Protein AF-A0A661R403-F1 (afdb_monomer_lite)

Radius of gyration: 16.71 Å; chains: 1; bounding box: 30×34×48 Å

Sequence (79 aa):
LLNLVYKKKFKPGAFAIMPWEYHAGHLFKTVGEVIKHELGAAADEIMETALTDFVKFSSKGHIEIIKKYLNMDFDKLPQ

pLDDT: mean 80.24, std 14.72, range [40.97, 97.12]

Structure (mmCIF, N/CA/C/O backbone):
data_AF-A0A661R403-F1
#
_entry.id   AF-A0A661R403-F1
#
loop_
_atom_site.group_PDB
_atom_site.id
_atom_site.type_symbol
_atom_site.label_atom_id
_atom_site.label_alt_id
_atom_site.label_comp_id
_atom_site.label_asym_id
_atom_site.label_entity_id
_atom_site.label_seq_id
_atom_site.pdbx_PDB_ins_code
_atom_site.Cartn_x
_atom_site.Cartn_y
_atom_site.Cartn_z
_atom_site.occupancy
_atom_site.B_iso_or_equiv
_atom_site.auth_seq_id
_atom_site.auth_comp_id
_atom_site.auth_asym_id
_atom_site.auth_atom_id
_atom_site.pdbx_PDB_model_num
ATOM 1 N N . LEU A 1 1 ? -17.014 -24.550 -36.674 1.00 40.97 1 LEU A N 1
ATOM 2 C CA . LEU A 1 1 ? -15.570 -24.307 -36.450 1.00 40.97 1 LEU A CA 1
ATOM 3 C C . LEU A 1 1 ? -15.430 -22.974 -35.724 1.00 40.97 1 LEU A C 1
ATOM 5 O O . LEU A 1 1 ? -15.594 -21.928 -36.337 1.00 40.97 1 LEU A O 1
ATOM 9 N N . LEU A 1 2 ? -15.294 -23.028 -34.396 1.00 42.66 2 LEU A N 1
ATOM 10 C CA . LEU A 1 2 ? -15.218 -21.860 -33.515 1.00 42.66 2 LEU A CA 1
ATOM 11 C C . LEU A 1 2 ? -13.879 -21.138 -33.713 1.00 42.66 2 LEU A C 1
ATOM 13 O O . LEU A 1 2 ? -12.846 -21.609 -33.245 1.00 42.66 2 LEU A O 1
ATOM 17 N N . ASN A 1 3 ? -13.905 -19.976 -34.363 1.00 50.28 3 ASN A N 1
ATOM 18 C CA . ASN A 1 3 ? -12.777 -19.046 -34.387 1.00 50.28 3 ASN A CA 1
ATOM 19 C C . ASN A 1 3 ? -12.700 -18.290 -33.051 1.00 50.28 3 ASN A C 1
ATOM 21 O O . ASN A 1 3 ? -13.050 -17.115 -32.955 1.00 50.28 3 ASN A O 1
ATOM 25 N N . LEU A 1 4 ? -12.235 -18.972 -32.004 1.00 52.66 4 LEU A N 1
ATOM 26 C CA . LEU A 1 4 ? -11.765 -18.333 -30.775 1.00 52.66 4 LEU A CA 1
ATOM 27 C C . LEU A 1 4 ? -10.370 -17.760 -31.041 1.00 52.66 4 LEU A C 1
ATOM 29 O O . LEU A 1 4 ? -9.349 -18.363 -30.719 1.00 52.66 4 LEU A O 1
ATOM 33 N N . VAL A 1 5 ? -10.324 -16.579 -31.659 1.00 57.00 5 VAL A N 1
ATOM 34 C CA . VAL A 1 5 ? -9.101 -15.775 -31.711 1.00 57.00 5 VAL A CA 1
ATOM 35 C C . VAL A 1 5 ? -8.825 -15.301 -30.287 1.00 57.00 5 VAL A C 1
ATOM 37 O O . VAL A 1 5 ? -9.335 -14.273 -29.840 1.00 57.00 5 VAL A O 1
ATOM 40 N N . TYR A 1 6 ? -8.040 -16.083 -29.547 1.00 55.44 6 TYR A N 1
ATOM 41 C CA . TYR A 1 6 ? -7.471 -15.675 -28.272 1.00 55.44 6 TYR A CA 1
ATOM 42 C C . TYR A 1 6 ? -6.547 -14.484 -28.544 1.00 55.44 6 TYR A C 1
ATOM 44 O O . TYR A 1 6 ? -5.370 -14.646 -28.867 1.00 55.44 6 TYR A O 1
ATOM 52 N N . LYS A 1 7 ? -7.083 -13.258 -28.472 1.00 55.41 7 LYS A N 1
ATOM 53 C CA . LYS A 1 7 ? -6.263 -12.045 -28.435 1.00 55.41 7 LYS A CA 1
ATOM 54 C C . LYS A 1 7 ? -5.419 -12.138 -27.171 1.00 55.41 7 LYS A C 1
ATOM 56 O O . LYS A 1 7 ? -5.892 -11.826 -26.079 1.00 55.41 7 LYS A O 1
ATOM 61 N N . LYS A 1 8 ? -4.174 -12.599 -27.314 1.00 53.72 8 LYS A N 1
ATOM 62 C CA . LYS A 1 8 ? -3.164 -12.558 -26.258 1.00 53.72 8 LYS A CA 1
ATOM 63 C C . LYS A 1 8 ? -3.075 -11.098 -25.823 1.00 53.72 8 LYS A C 1
ATOM 65 O O . LYS A 1 8 ? -2.573 -10.270 -26.578 1.00 53.72 8 LYS A O 1
ATOM 70 N N . LYS A 1 9 ? -3.649 -10.767 -24.660 1.00 61.00 9 LYS A N 1
ATOM 71 C CA . LYS A 1 9 ? -3.570 -9.418 -24.092 1.00 61.00 9 LYS A CA 1
ATOM 72 C C . LYS A 1 9 ? -2.084 -9.102 -23.956 1.00 61.00 9 LYS A C 1
ATOM 74 O O . LYS A 1 9 ? -1.404 -9.704 -23.128 1.00 61.00 9 LYS A O 1
ATOM 79 N N . PHE A 1 10 ? -1.565 -8.247 -24.832 1.00 57.56 10 PHE A N 1
ATOM 80 C CA . PHE A 1 10 ? -0.195 -7.775 -24.745 1.00 57.56 10 PHE A CA 1
ATOM 81 C C . PHE A 1 10 ? -0.100 -6.981 -23.442 1.00 57.56 10 PHE A C 1
ATOM 83 O O . PHE A 1 10 ? -0.781 -5.971 -23.285 1.00 57.56 10 PHE A O 1
ATOM 90 N N . LYS A 1 11 ? 0.654 -7.514 -22.477 1.00 62.22 11 LYS A N 1
ATOM 91 C CA . LYS A 1 11 ? 0.905 -6.897 -21.173 1.00 62.22 11 LYS A CA 1
ATOM 92 C C . LYS A 1 11 ? 2.314 -6.307 -21.210 1.00 62.22 11 LYS A C 1
ATOM 94 O O . LYS A 1 11 ? 3.248 -6.994 -20.808 1.00 62.22 11 LYS A O 1
ATOM 99 N N . PRO A 1 12 ? 2.507 -5.090 -21.732 1.00 55.12 12 PRO A N 1
ATOM 100 C CA . PRO A 1 12 ? 3.837 -4.491 -21.849 1.00 55.12 12 PRO A CA 1
ATOM 101 C C . PRO A 1 12 ? 4.563 -4.380 -20.499 1.00 55.12 12 PRO A C 1
ATOM 103 O O . PRO A 1 12 ? 5.772 -4.578 -20.443 1.00 55.12 12 PRO A O 1
ATOM 106 N N . GLY A 1 13 ? 3.825 -4.206 -19.396 1.00 59.81 13 GLY A N 1
ATOM 107 C CA . GLY A 1 13 ? 4.383 -4.248 -18.039 1.00 59.81 13 GLY A CA 1
ATOM 108 C C . GLY A 1 13 ? 4.995 -5.596 -17.630 1.00 59.81 13 GLY A C 1
ATOM 109 O O . GLY A 1 13 ? 5.756 -5.639 -16.675 1.00 59.81 13 GLY A O 1
ATOM 110 N N . ALA A 1 14 ? 4.726 -6.693 -18.351 1.00 63.66 14 ALA A N 1
ATOM 111 C CA . ALA A 1 14 ? 5.343 -7.996 -18.080 1.00 63.66 14 ALA A CA 1
ATOM 112 C C . ALA A 1 14 ? 6.816 -8.078 -18.521 1.00 63.66 14 ALA A C 1
ATOM 114 O O . ALA A 1 14 ? 7.512 -9.006 -18.120 1.00 63.66 14 ALA A O 1
ATOM 115 N N . PHE A 1 15 ? 7.277 -7.139 -19.355 1.00 63.62 15 PHE A N 1
ATOM 116 C CA . PHE A 1 15 ? 8.643 -7.114 -19.892 1.00 63.62 15 PHE A CA 1
ATOM 117 C C . PHE A 1 15 ? 9.439 -5.873 -19.466 1.00 63.62 15 PHE A C 1
ATOM 119 O O . PHE A 1 15 ? 10.636 -5.799 -19.730 1.00 63.62 15 PHE A O 1
ATOM 126 N N . ALA A 1 16 ? 8.794 -4.899 -18.819 1.00 71.56 16 ALA A N 1
ATOM 127 C CA . ALA A 1 16 ? 9.462 -3.717 -18.294 1.00 71.56 16 ALA A CA 1
ATOM 128 C C . ALA A 1 16 ? 10.180 -4.056 -16.978 1.00 71.56 16 ALA A C 1
ATOM 130 O O . ALA A 1 16 ? 9.560 -4.561 -16.042 1.00 71.56 16 ALA A O 1
ATOM 131 N N . ILE A 1 17 ? 11.479 -3.758 -16.895 1.00 78.75 17 ILE A N 1
ATOM 132 C CA . ILE A 1 17 ? 12.211 -3.778 -15.624 1.00 78.75 17 ILE A CA 1
ATOM 133 C C . ILE A 1 17 ? 11.910 -2.454 -14.926 1.00 78.75 17 ILE A C 1
ATOM 135 O O . ILE A 1 17 ? 12.364 -1.400 -15.369 1.00 78.75 17 ILE A O 1
ATOM 139 N N . MET A 1 18 ? 11.113 -2.514 -13.864 1.00 83.75 18 MET A N 1
ATOM 140 C CA . MET A 1 18 ? 10.732 -1.344 -13.078 1.00 83.75 18 MET A CA 1
ATOM 141 C C . MET A 1 18 ? 11.656 -1.194 -11.860 1.00 83.75 18 MET A C 1
ATOM 143 O O . MET A 1 18 ? 12.203 -2.188 -11.378 1.00 83.75 18 MET A O 1
ATOM 147 N N . PRO A 1 19 ? 11.858 0.034 -11.352 1.00 86.44 19 PRO A N 1
ATOM 148 C CA . PRO A 1 19 ? 12.649 0.249 -10.145 1.00 86.44 19 PRO A CA 1
ATOM 149 C C . PRO A 1 19 ? 12.007 -0.442 -8.930 1.00 86.44 19 PRO A C 1
ATOM 151 O O . PRO A 1 19 ? 10.796 -0.668 -8.892 1.00 86.44 19 PRO A O 1
ATOM 154 N N . TRP A 1 20 ? 12.806 -0.766 -7.913 1.00 86.38 20 TRP A N 1
ATOM 155 C CA . TRP A 1 20 ? 12.329 -1.464 -6.711 1.00 86.38 20 TRP A CA 1
ATOM 156 C C . TRP A 1 20 ? 11.195 -0.704 -6.005 1.00 86.38 20 TRP A C 1
ATOM 158 O O . TRP A 1 20 ? 10.211 -1.284 -5.545 1.00 86.38 20 TRP A O 1
ATOM 168 N N . GLU A 1 21 ? 11.299 0.617 -6.010 1.00 85.81 21 GLU A N 1
ATOM 169 C CA . GLU A 1 21 ? 10.335 1.574 -5.490 1.00 85.81 21 GLU A CA 1
ATOM 170 C C . GLU A 1 21 ? 8.939 1.408 -6.104 1.00 85.81 21 GLU A C 1
ATOM 172 O O . GLU A 1 21 ? 7.934 1.465 -5.392 1.00 85.81 21 GLU A O 1
ATOM 177 N N . TYR A 1 22 ? 8.878 1.145 -7.413 1.00 86.50 22 TYR A N 1
ATOM 178 C CA . TYR A 1 22 ? 7.627 0.883 -8.120 1.00 86.50 22 TYR A CA 1
ATOM 179 C C . TYR A 1 22 ? 6.972 -0.405 -7.614 1.00 86.50 22 TYR A C 1
ATOM 181 O O . TYR A 1 22 ? 5.764 -0.435 -7.384 1.00 86.50 22 TYR A O 1
ATOM 189 N N . HIS A 1 23 ? 7.758 -1.462 -7.392 1.00 86.62 23 HIS A N 1
ATOM 190 C CA . HIS A 1 23 ? 7.244 -2.736 -6.888 1.00 86.62 23 HIS A CA 1
ATOM 191 C C . HIS A 1 23 ? 6.721 -2.622 -5.456 1.00 86.62 23 HIS A C 1
ATOM 193 O O . HIS A 1 23 ? 5.643 -3.141 -5.162 1.00 86.62 23 HIS A O 1
ATOM 199 N N . ALA A 1 24 ? 7.440 -1.909 -4.586 1.00 88.31 24 ALA A N 1
ATOM 200 C CA . ALA A 1 24 ? 6.993 -1.648 -3.221 1.00 88.31 24 ALA A CA 1
ATOM 201 C C . ALA A 1 24 ? 5.681 -0.846 -3.203 1.00 88.31 24 ALA A C 1
ATOM 203 O O . ALA A 1 24 ? 4.739 -1.218 -2.503 1.00 88.31 24 ALA A O 1
ATOM 204 N N . GLY A 1 25 ? 5.594 0.208 -4.021 1.00 89.31 25 GLY A N 1
ATOM 205 C CA . GLY A 1 25 ? 4.379 1.004 -4.181 1.00 89.31 25 GLY A CA 1
ATOM 206 C C . GLY A 1 25 ? 3.188 0.190 -4.690 1.00 89.31 25 GLY A C 1
ATOM 207 O O . GLY A 1 25 ? 2.102 0.267 -4.118 1.00 89.31 25 GLY A O 1
ATOM 208 N N . HIS A 1 26 ? 3.403 -0.634 -5.720 1.00 89.00 26 HIS A N 1
ATOM 209 C CA . HIS A 1 26 ? 2.370 -1.509 -6.275 1.00 89.00 26 HIS A CA 1
ATOM 210 C C . HIS A 1 26 ? 1.867 -2.508 -5.232 1.00 89.00 26 HIS A C 1
ATOM 212 O O . HIS A 1 26 ? 0.664 -2.603 -5.009 1.00 89.00 26 HIS A O 1
ATOM 218 N N . LEU A 1 27 ? 2.777 -3.210 -4.549 1.00 90.25 27 LEU A N 1
ATOM 219 C CA . LEU A 1 27 ? 2.410 -4.182 -3.523 1.00 90.25 27 LEU A CA 1
ATOM 220 C C . LEU A 1 27 ? 1.581 -3.528 -2.413 1.00 90.25 27 LEU A C 1
ATOM 222 O O . LEU A 1 27 ? 0.536 -4.056 -2.038 1.00 90.25 27 LEU A O 1
ATOM 226 N N . PHE A 1 28 ? 2.024 -2.369 -1.920 1.00 91.44 28 PHE A N 1
ATOM 227 C CA . PHE A 1 28 ? 1.336 -1.660 -0.845 1.00 91.44 28 PHE A CA 1
ATOM 228 C C . PHE A 1 28 ? -0.069 -1.216 -1.263 1.00 91.44 28 PHE A C 1
ATOM 230 O O . PHE A 1 28 ? -1.024 -1.400 -0.507 1.00 91.44 28 PHE A O 1
ATOM 237 N N . LYS A 1 29 ? -0.212 -0.685 -2.483 1.00 90.69 29 LYS A N 1
ATOM 238 C CA . LYS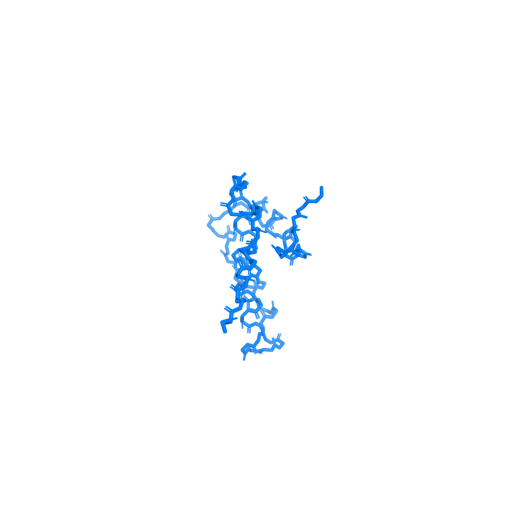 A 1 29 ? -1.511 -0.290 -3.032 1.00 90.69 29 LYS A CA 1
ATOM 239 C C . LYS A 1 29 ? -2.448 -1.490 -3.171 1.00 90.69 29 LYS A C 1
ATOM 241 O O . LYS A 1 29 ? -3.560 -1.439 -2.658 1.00 90.69 29 LYS A O 1
ATOM 246 N N . THR A 1 30 ? -1.995 -2.575 -3.800 1.00 92.06 30 THR A N 1
ATOM 247 C CA . THR A 1 30 ? -2.818 -3.772 -4.038 1.00 92.06 30 THR A CA 1
ATOM 248 C C . THR A 1 30 ? -3.277 -4.410 -2.730 1.00 92.06 30 THR A C 1
ATOM 250 O O . THR A 1 30 ? -4.440 -4.782 -2.595 1.00 92.06 30 THR A O 1
ATOM 253 N N . VAL A 1 31 ? -2.392 -4.502 -1.732 1.00 92.69 31 VAL A N 1
ATOM 254 C CA . VAL A 1 31 ? -2.769 -4.983 -0.395 1.00 92.69 31 VAL A CA 1
ATOM 255 C C . VAL A 1 31 ? -3.785 -4.040 0.253 1.00 92.69 31 VAL A C 1
ATOM 257 O O . VAL A 1 31 ? -4.782 -4.511 0.794 1.00 92.69 31 VAL A O 1
ATOM 260 N N . GLY A 1 32 ? -3.585 -2.723 0.149 1.00 93.31 32 GLY A N 1
ATOM 261 C CA . GLY A 1 32 ? -4.533 -1.730 0.654 1.00 93.31 32 GLY A CA 1
ATOM 262 C C . GLY A 1 32 ? -5.916 -1.823 0.009 1.00 93.31 32 GLY A C 1
ATOM 263 O O . GLY A 1 32 ? -6.918 -1.742 0.713 1.00 93.31 32 GLY A O 1
ATOM 264 N N . GLU A 1 33 ? -5.990 -2.055 -1.302 1.00 93.25 33 GLU A N 1
ATOM 265 C CA . GLU A 1 33 ? -7.251 -2.262 -2.028 1.00 93.25 33 GLU A CA 1
ATOM 266 C C . GLU A 1 33 ? -7.983 -3.524 -1.545 1.00 93.25 33 GLU A C 1
ATOM 268 O O . GLU A 1 33 ? -9.189 -3.470 -1.302 1.00 93.25 33 GLU A O 1
ATOM 273 N N . VAL A 1 34 ? -7.261 -4.631 -1.329 1.00 95.38 34 VAL A N 1
ATOM 274 C CA . VAL A 1 34 ? -7.836 -5.865 -0.762 1.00 95.38 34 VAL A CA 1
ATOM 275 C C . VAL A 1 34 ? -8.332 -5.632 0.665 1.00 95.38 34 VAL A C 1
ATOM 277 O O . VAL A 1 34 ? -9.467 -5.968 0.985 1.00 95.38 34 VAL A O 1
ATOM 280 N N . ILE A 1 35 ? -7.528 -5.007 1.526 1.00 95.25 35 ILE A N 1
ATOM 281 C CA . ILE A 1 35 ? -7.924 -4.732 2.914 1.00 95.25 35 ILE A CA 1
ATOM 282 C C . ILE A 1 35 ? -9.134 -3.792 2.955 1.00 95.25 35 ILE A C 1
ATOM 284 O O . ILE A 1 35 ? -10.046 -4.007 3.749 1.00 95.25 35 ILE A O 1
ATOM 288 N N . LYS A 1 36 ? -9.191 -2.788 2.075 1.00 95.56 36 LYS A N 1
ATOM 289 C CA . LYS A 1 36 ? -10.340 -1.883 1.944 1.00 95.56 36 LYS A CA 1
ATOM 290 C C . LYS A 1 36 ? -11.598 -2.590 1.465 1.00 95.56 36 LYS A C 1
ATOM 292 O O . LYS A 1 36 ? -12.679 -2.277 1.958 1.00 95.56 36 LYS A O 1
ATOM 297 N N . HIS A 1 37 ? -11.464 -3.542 0.546 1.00 96.25 37 HIS A N 1
ATOM 298 C CA . HIS A 1 37 ? -12.574 -4.384 0.115 1.00 96.25 37 HIS A CA 1
ATOM 299 C C . HIS A 1 37 ? -13.153 -5.198 1.283 1.00 96.25 37 HIS A C 1
ATOM 301 O O . HIS A 1 37 ? -14.369 -5.234 1.450 1.00 96.25 37 HIS A O 1
ATOM 307 N N . GLU A 1 38 ? -12.297 -5.786 2.123 1.00 97.12 38 GLU A N 1
ATOM 308 C CA . GLU A 1 38 ? -12.732 -6.644 3.234 1.00 97.12 38 GLU A CA 1
ATOM 309 C C . GLU A 1 38 ? -13.203 -5.865 4.476 1.00 97.12 38 GLU A C 1
ATOM 311 O O . GLU A 1 38 ? -14.146 -6.277 5.149 1.00 97.12 38 GLU A O 1
ATOM 316 N N . LEU A 1 39 ? -12.546 -4.748 4.808 1.00 96.44 39 LEU A N 1
ATOM 317 C CA . LEU A 1 39 ? -12.717 -4.046 6.092 1.00 96.44 39 LEU A CA 1
ATOM 318 C C . LEU A 1 39 ? -13.356 -2.654 5.967 1.00 96.44 39 LEU A C 1
ATOM 320 O O . LEU A 1 39 ? -13.624 -1.999 6.978 1.00 96.44 39 LEU A O 1
ATOM 324 N N . GLY A 1 40 ? -13.597 -2.170 4.747 1.00 95.25 40 GLY A N 1
ATOM 325 C CA . GLY A 1 40 ? -14.195 -0.859 4.505 1.00 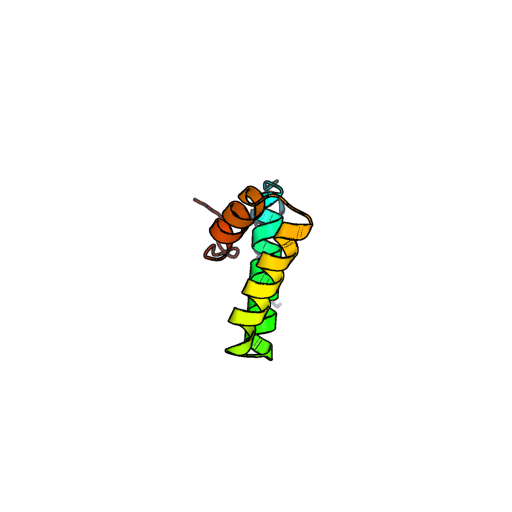95.25 40 GLY A CA 1
ATOM 326 C C . GLY A 1 40 ? -13.351 0.291 5.065 1.00 95.25 40 GLY A C 1
ATOM 327 O O . GLY A 1 40 ? -12.146 0.364 4.841 1.00 95.25 40 GLY A O 1
ATOM 328 N N . ALA A 1 41 ? -13.987 1.214 5.793 1.00 91.88 41 ALA A N 1
ATOM 329 C CA . ALA A 1 41 ? -13.346 2.438 6.286 1.00 91.88 41 ALA A CA 1
ATOM 330 C C . ALA A 1 41 ? -12.203 2.192 7.292 1.00 91.88 41 ALA A C 1
ATOM 332 O O . ALA A 1 41 ? -11.297 3.016 7.386 1.00 91.88 41 ALA A O 1
ATOM 333 N N . ALA A 1 42 ? -12.203 1.057 8.003 1.00 93.75 42 ALA A N 1
ATOM 334 C CA . ALA A 1 42 ? -11.124 0.710 8.933 1.00 93.75 42 ALA A CA 1
ATOM 335 C C . ALA A 1 42 ? -9.779 0.470 8.219 1.00 93.75 42 ALA A C 1
ATOM 337 O O . ALA A 1 42 ? -8.717 0.578 8.830 1.00 93.75 42 ALA A O 1
ATOM 338 N N . ALA A 1 43 ? -9.810 0.168 6.918 1.00 94.06 43 ALA A N 1
ATOM 339 C CA . ALA A 1 43 ? -8.610 -0.087 6.135 1.00 94.06 43 ALA A CA 1
ATOM 340 C C . ALA A 1 43 ? -7.679 1.125 6.059 1.00 94.06 43 ALA A C 1
ATOM 342 O O . ALA A 1 43 ? -6.466 0.948 6.097 1.00 94.06 43 ALA A O 1
ATOM 343 N N . ASP A 1 44 ? -8.220 2.343 5.985 1.00 90.69 44 ASP A N 1
ATOM 344 C CA . ASP A 1 44 ? -7.398 3.542 5.813 1.00 90.69 44 ASP A CA 1
ATOM 345 C C . ASP A 1 44 ? -6.470 3.749 7.039 1.00 90.69 44 ASP A C 1
ATOM 347 O O . ASP A 1 44 ? -5.278 4.016 6.878 1.00 90.69 44 ASP A O 1
ATOM 351 N N . GLU A 1 45 ? -6.969 3.515 8.261 1.00 94.25 45 GLU A N 1
ATOM 352 C CA . GLU A 1 45 ? -6.174 3.581 9.501 1.00 94.25 45 GLU A CA 1
ATOM 353 C C . GLU A 1 45 ? -5.161 2.430 9.612 1.00 94.25 45 GLU A C 1
ATOM 355 O O . GLU A 1 45 ? -4.007 2.645 9.997 1.00 94.25 45 GLU A O 1
ATOM 360 N N . ILE A 1 46 ? -5.563 1.210 9.238 1.00 94.50 46 ILE A N 1
ATOM 361 C CA . ILE A 1 46 ? -4.682 0.032 9.241 1.00 94.50 46 ILE A CA 1
ATOM 362 C C . ILE A 1 46 ? -3.503 0.251 8.291 1.00 94.50 46 ILE A C 1
ATOM 364 O O . ILE A 1 46 ? -2.354 -0.003 8.657 1.00 94.50 46 ILE A O 1
ATOM 368 N N . MET A 1 47 ? -3.776 0.748 7.084 1.00 92.69 47 MET A N 1
ATOM 369 C CA . MET A 1 47 ? -2.743 0.989 6.083 1.00 92.69 47 MET A CA 1
ATOM 370 C C . MET A 1 47 ? -1.809 2.132 6.494 1.00 92.69 47 MET A C 1
ATOM 372 O O . MET A 1 47 ? -0.595 1.984 6.352 1.00 92.69 47 MET A O 1
ATOM 376 N N . GLU A 1 48 ? -2.313 3.237 7.057 1.00 90.62 48 GLU A N 1
ATOM 377 C CA . GLU A 1 48 ? -1.434 4.313 7.551 1.00 90.62 48 GLU A CA 1
ATOM 378 C C . GLU A 1 48 ? -0.571 3.841 8.734 1.00 90.62 48 GLU A C 1
ATOM 380 O O . GLU A 1 48 ? 0.620 4.165 8.809 1.00 90.62 48 GLU A O 1
ATOM 385 N N . THR A 1 49 ? -1.132 3.012 9.622 1.00 92.88 49 THR A N 1
ATOM 386 C CA . THR A 1 49 ? -0.383 2.391 10.725 1.00 92.88 49 THR A CA 1
ATOM 387 C C . THR A 1 49 ? 0.720 1.479 10.195 1.00 92.88 49 THR A C 1
ATOM 389 O O . THR A 1 49 ? 1.874 1.615 10.599 1.00 92.88 49 THR A O 1
ATOM 392 N N . ALA A 1 50 ? 0.407 0.610 9.230 1.00 91.56 50 ALA A N 1
ATOM 393 C CA . ALA A 1 50 ? 1.384 -0.281 8.607 1.00 91.56 50 ALA A CA 1
ATOM 394 C C . ALA A 1 50 ? 2.525 0.495 7.928 1.00 91.56 50 ALA A C 1
ATOM 396 O O . ALA A 1 50 ? 3.695 0.125 8.054 1.00 91.56 50 ALA A O 1
ATOM 397 N N . LEU A 1 51 ? 2.207 1.600 7.246 1.00 88.12 51 LEU A N 1
ATOM 398 C CA . LEU A 1 51 ? 3.208 2.462 6.620 1.00 88.12 51 LEU A CA 1
ATOM 399 C C . LEU A 1 51 ? 4.093 3.156 7.665 1.00 88.12 51 LEU A C 1
ATOM 401 O O . LEU A 1 51 ? 5.306 3.252 7.489 1.00 88.12 51 LEU A O 1
ATOM 405 N N . THR A 1 52 ? 3.502 3.601 8.772 1.00 86.56 52 THR A N 1
ATOM 406 C CA . THR A 1 52 ? 4.234 4.206 9.893 1.00 86.56 52 THR A CA 1
ATOM 407 C C . THR A 1 52 ? 5.160 3.197 10.568 1.00 86.56 52 THR A C 1
ATOM 409 O O . THR A 1 52 ? 6.324 3.500 10.830 1.00 86.56 52 THR A O 1
ATOM 412 N N . ASP A 1 53 ? 4.691 1.973 10.797 1.00 89.88 53 ASP A N 1
ATOM 413 C CA . ASP A 1 53 ? 5.508 0.900 11.362 1.00 89.88 53 ASP A CA 1
ATOM 414 C C . ASP A 1 53 ? 6.649 0.498 10.430 1.00 89.88 53 ASP A C 1
ATOM 416 O O . ASP A 1 53 ? 7.751 0.198 10.895 1.00 89.88 53 ASP A O 1
ATOM 420 N N . PHE A 1 54 ? 6.443 0.590 9.117 1.00 84.62 54 PHE A N 1
ATOM 421 C CA . PHE A 1 54 ? 7.501 0.379 8.138 1.00 84.62 54 PHE A CA 1
ATOM 422 C C . PHE A 1 54 ? 8.653 1.397 8.265 1.00 84.62 54 PHE A C 1
ATOM 424 O O . PHE A 1 54 ? 9.788 1.050 7.927 1.00 84.62 54 PHE A O 1
ATOM 431 N N . VAL A 1 55 ? 8.444 2.604 8.829 1.00 82.31 55 VAL A N 1
ATOM 432 C CA . VAL A 1 55 ? 9.549 3.537 9.178 1.00 82.31 55 VAL A CA 1
ATOM 433 C C . VAL A 1 55 ? 10.560 2.862 10.097 1.00 82.31 55 VAL A C 1
ATOM 435 O O . VAL A 1 55 ? 11.753 3.112 9.985 1.00 82.31 55 VAL A O 1
ATOM 438 N N . LYS A 1 56 ? 10.116 2.000 11.018 1.00 84.06 56 LYS A N 1
ATOM 439 C CA . LYS A 1 56 ? 11.008 1.379 12.011 1.00 84.06 56 LYS A CA 1
ATOM 440 C C . LYS A 1 56 ? 12.094 0.523 11.354 1.00 84.06 56 LYS A C 1
ATOM 442 O O . LYS A 1 56 ? 13.153 0.326 11.941 1.00 84.06 56 LYS A O 1
ATOM 447 N N . PHE A 1 57 ? 11.836 0.051 10.136 1.00 83.44 57 PHE A N 1
ATOM 448 C CA . PHE A 1 57 ? 12.731 -0.793 9.350 1.00 83.44 57 PHE A CA 1
ATOM 449 C C . PHE A 1 57 ? 13.244 -0.098 8.079 1.00 83.44 57 PHE A C 1
ATOM 45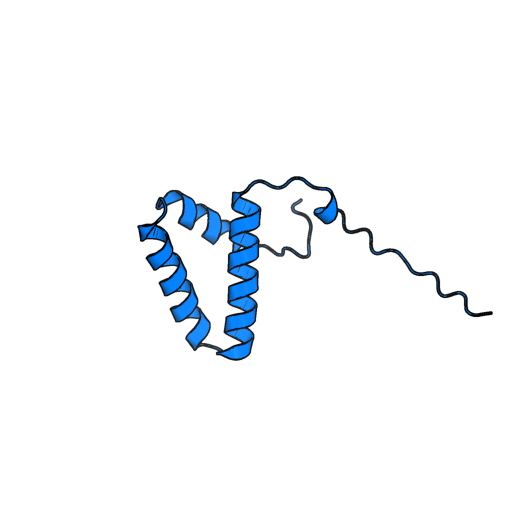1 O O . PHE A 1 57 ? 13.927 -0.724 7.269 1.00 83.44 57 PHE A O 1
ATOM 458 N N . SER A 1 58 ? 12.910 1.180 7.871 1.00 81.19 58 SER A N 1
ATOM 459 C CA . SER A 1 58 ? 13.222 1.908 6.639 1.00 81.19 58 SER A CA 1
ATOM 460 C C . SER A 1 58 ? 13.544 3.386 6.890 1.00 81.19 58 SER A C 1
ATOM 462 O O . SER A 1 58 ? 13.543 3.873 8.015 1.00 81.19 58 SER A O 1
ATOM 464 N N . SER A 1 59 ? 13.877 4.127 5.831 1.00 82.94 59 SER A N 1
ATOM 465 C CA . SER A 1 59 ? 14.064 5.576 5.926 1.00 82.94 59 SER A CA 1
ATOM 466 C C . SER A 1 59 ? 12.751 6.311 5.644 1.00 82.94 59 SER A C 1
ATOM 468 O O . SER A 1 59 ? 11.908 5.832 4.886 1.00 82.94 59 SER A O 1
ATOM 470 N N . LYS A 1 60 ? 12.600 7.534 6.173 1.00 81.25 60 LYS A N 1
ATOM 471 C CA . LYS A 1 60 ? 11.466 8.412 5.819 1.00 81.25 60 LYS A CA 1
ATOM 472 C C . LYS A 1 60 ? 11.333 8.616 4.301 1.00 81.25 60 LYS A C 1
ATOM 474 O O . LYS A 1 60 ? 10.218 8.663 3.793 1.00 81.25 60 LYS A O 1
ATOM 479 N N . GLY A 1 61 ? 12.457 8.648 3.577 1.00 84.12 61 GLY A N 1
ATOM 480 C CA . GLY A 1 61 ? 12.470 8.759 2.117 1.00 84.12 61 GLY A CA 1
ATOM 481 C C . GLY A 1 61 ? 11.782 7.585 1.411 1.00 84.12 61 GLY A C 1
ATOM 482 O O . GLY A 1 61 ? 11.093 7.797 0.417 1.00 84.12 61 GLY A O 1
ATOM 483 N N . HIS A 1 62 ? 11.875 6.361 1.944 1.00 81.50 62 HIS A N 1
ATOM 484 C CA . HIS A 1 62 ? 11.171 5.205 1.369 1.00 81.50 62 HIS A CA 1
ATOM 485 C C . HIS A 1 62 ? 9.648 5.341 1.463 1.00 81.50 62 HIS A C 1
ATOM 487 O O . HIS A 1 62 ? 8.936 4.935 0.547 1.00 81.50 62 HIS A O 1
ATOM 493 N N . ILE A 1 63 ? 9.134 5.960 2.526 1.00 85.62 63 ILE A N 1
ATOM 494 C CA . ILE A 1 63 ? 7.692 6.187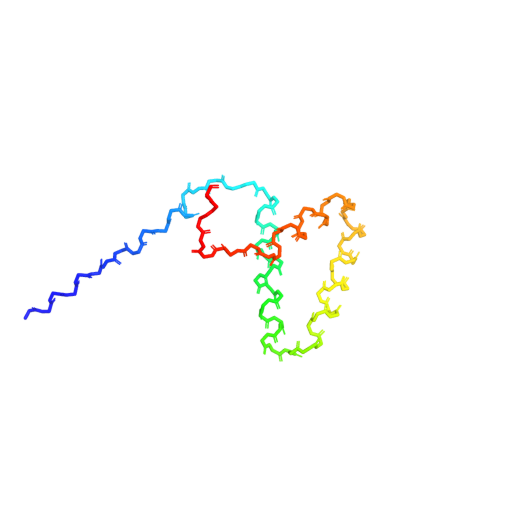 2.668 1.00 85.62 63 ILE A CA 1
ATOM 495 C C . ILE A 1 63 ? 7.195 7.223 1.682 1.00 85.62 63 ILE A C 1
ATOM 497 O O . ILE A 1 63 ? 6.165 7.011 1.051 1.00 85.62 63 ILE A O 1
ATOM 501 N N . GLU A 1 64 ? 7.916 8.331 1.526 1.00 87.88 64 GLU A N 1
ATOM 502 C CA . GLU A 1 64 ? 7.549 9.358 0.550 1.00 87.88 64 GLU A CA 1
ATOM 503 C C . GLU A 1 64 ? 7.495 8.783 -0.865 1.00 87.88 64 GLU A C 1
ATOM 505 O O . GLU A 1 64 ? 6.604 9.119 -1.644 1.00 87.88 64 GLU A O 1
ATOM 510 N N . ILE A 1 65 ? 8.416 7.874 -1.181 1.00 85.94 65 ILE A N 1
ATOM 511 C CA . ILE A 1 65 ? 8.420 7.129 -2.434 1.00 85.94 65 ILE A CA 1
ATOM 512 C C . ILE A 1 65 ? 7.164 6.258 -2.554 1.00 85.94 65 ILE A C 1
ATOM 514 O O . ILE A 1 65 ? 6.443 6.401 -3.537 1.00 85.94 65 ILE A O 1
ATOM 518 N N . ILE A 1 66 ? 6.852 5.410 -1.567 1.00 86.50 66 ILE A N 1
ATOM 519 C CA . ILE A 1 66 ? 5.647 4.559 -1.596 1.00 86.50 66 ILE A CA 1
ATOM 520 C C . ILE A 1 66 ? 4.381 5.416 -1.739 1.00 86.50 66 ILE A C 1
ATOM 522 O O . ILE A 1 66 ? 3.534 5.116 -2.581 1.00 86.50 66 ILE A O 1
ATOM 526 N N . LYS A 1 67 ? 4.279 6.529 -0.997 1.00 87.06 67 LYS A N 1
ATOM 527 C CA . LYS A 1 67 ? 3.138 7.458 -1.058 1.00 87.06 67 LYS A CA 1
ATOM 528 C C . LYS A 1 67 ? 2.923 8.034 -2.464 1.00 87.06 67 LYS A C 1
ATOM 530 O O . LYS A 1 67 ? 1.772 8.201 -2.863 1.00 87.06 67 LYS A O 1
ATOM 535 N N . LYS A 1 68 ? 3.982 8.262 -3.255 1.00 87.56 68 LYS A N 1
ATOM 536 C CA . LYS A 1 68 ? 3.857 8.703 -4.665 1.00 87.56 68 LYS A CA 1
ATOM 537 C C . LYS A 1 68 ? 3.148 7.677 -5.550 1.00 87.56 68 LYS A C 1
ATOM 539 O O . LYS A 1 68 ? 2.502 8.058 -6.522 1.00 87.56 68 LYS A O 1
ATOM 544 N N . TYR A 1 69 ? 3.252 6.396 -5.216 1.00 86.19 69 TYR A N 1
ATOM 545 C CA . TYR A 1 69 ? 2.681 5.303 -5.996 1.00 86.19 69 TYR A CA 1
ATOM 546 C C . TYR A 1 69 ? 1.259 4.909 -5.577 1.00 86.19 69 TYR A C 1
ATOM 548 O O . TYR A 1 69 ? 0.578 4.242 -6.350 1.00 86.19 69 TYR A O 1
ATOM 556 N N . LEU A 1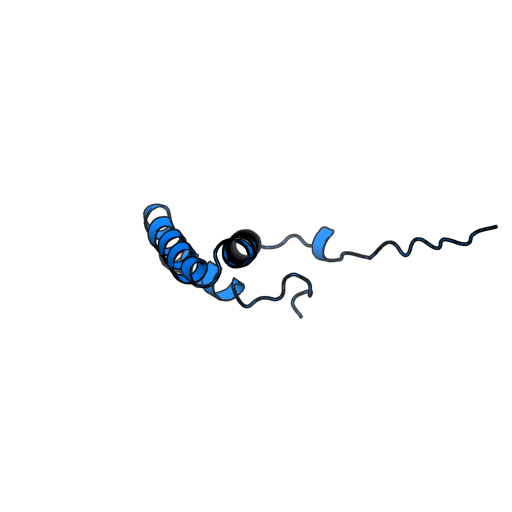 70 ? 0.767 5.341 -4.409 1.00 82.50 70 LEU A N 1
ATOM 557 C CA . LEU A 1 70 ? -0.572 4.959 -3.921 1.00 82.50 70 LEU A CA 1
ATOM 558 C C . LEU A 1 70 ? -1.706 5.399 -4.854 1.00 82.50 70 LEU A C 1
ATOM 560 O O . LEU A 1 70 ? -2.709 4.705 -4.984 1.00 82.50 70 LEU A O 1
ATOM 564 N N . ASN A 1 71 ? -1.521 6.524 -5.544 1.00 82.50 71 ASN A N 1
ATOM 565 C CA . ASN A 1 71 ? -2.496 7.056 -6.496 1.00 82.50 71 ASN A CA 1
ATOM 566 C C . ASN A 1 71 ? -2.228 6.608 -7.943 1.00 82.50 71 ASN A C 1
ATOM 568 O O . ASN A 1 71 ? -2.922 7.049 -8.859 1.00 82.50 71 ASN A O 1
ATOM 572 N N . MET A 1 72 ? -1.214 5.767 -8.173 1.00 82.62 72 MET A N 1
ATOM 573 C CA . MET A 1 72 ? -0.879 5.289 -9.509 1.00 82.62 72 MET A CA 1
ATOM 574 C C . MET A 1 72 ? -1.873 4.215 -9.961 1.00 82.62 72 MET A C 1
ATOM 576 O O . MET A 1 72 ? -2.210 3.273 -9.238 1.00 82.62 72 MET A O 1
ATOM 580 N N . ASP A 1 73 ? -2.334 4.353 -11.198 1.00 79.94 73 ASP A N 1
ATOM 581 C CA . ASP A 1 73 ? -3.099 3.320 -11.879 1.00 79.94 73 ASP A CA 1
ATOM 582 C C . ASP A 1 73 ? -2.127 2.311 -12.503 1.00 79.94 73 ASP A C 1
ATOM 584 O O . ASP A 1 73 ? -1.582 2.541 -13.580 1.00 79.94 73 ASP A O 1
ATOM 588 N N . PHE A 1 74 ? -1.883 1.209 -11.794 1.00 76.12 74 PHE A N 1
ATOM 589 C CA . PHE A 1 74 ? -0.963 0.154 -12.222 1.00 76.12 74 PHE A CA 1
ATOM 590 C C . PHE A 1 74 ? -1.505 -0.703 -13.376 1.00 76.12 74 PHE A C 1
ATOM 592 O O . PHE A 1 74 ? -0.738 -1.459 -13.976 1.00 76.12 74 PHE A O 1
ATOM 599 N N . ASP A 1 75 ? -2.783 -0.552 -13.741 1.00 73.94 75 ASP A N 1
ATOM 600 C CA . ASP A 1 75 ? -3.350 -1.171 -14.943 1.00 73.94 75 ASP A CA 1
ATOM 601 C C . ASP A 1 75 ? -3.046 -0.362 -16.214 1.00 73.94 75 ASP A C 1
ATOM 603 O O . ASP A 1 75 ? -3.316 -0.813 -17.335 1.00 73.94 75 ASP A O 1
ATOM 607 N N . LYS A 1 76 ? -2.440 0.821 -16.064 1.00 70.25 76 LYS A N 1
ATOM 608 C CA . LYS A 1 76 ? -1.956 1.663 -17.157 1.00 70.25 76 LYS A CA 1
ATOM 609 C C . LYS A 1 76 ? -0.436 1.762 -17.099 1.00 70.25 76 LYS A C 1
ATOM 611 O O . LYS A 1 76 ? 0.169 1.864 -16.037 1.00 70.25 76 LYS A O 1
ATOM 616 N N . LEU A 1 77 ? 0.204 1.743 -18.267 1.00 57.97 77 LEU A N 1
ATOM 617 C CA . LEU A 1 77 ? 1.623 2.079 -18.334 1.00 57.97 77 LEU A CA 1
ATOM 618 C C . LEU A 1 77 ? 1.822 3.555 -17.947 1.00 57.97 77 LEU A C 1
ATOM 620 O O . LEU A 1 77 ? 1.015 4.385 -18.379 1.00 57.97 77 LEU A O 1
ATOM 624 N N . PRO A 1 78 ? 2.888 3.898 -17.199 1.00 58.16 78 PRO A N 1
ATOM 625 C CA . PRO A 1 78 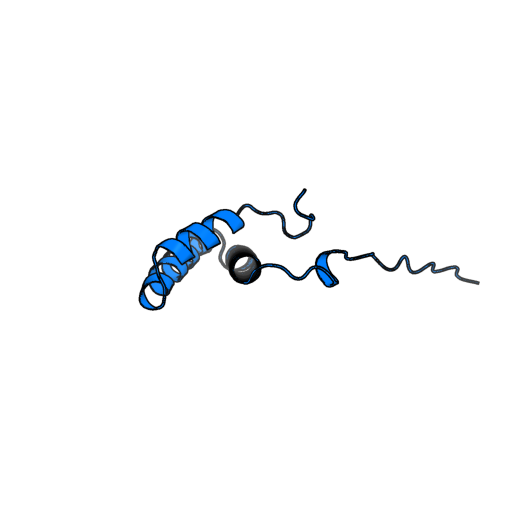? 3.304 5.290 -17.068 1.00 58.16 78 PRO A CA 1
ATOM 626 C C . PRO A 1 78 ? 3.632 5.850 -18.463 1.00 58.16 78 PRO A C 1
ATOM 628 O O . PRO A 1 78 ? 4.271 5.161 -19.261 1.00 58.16 78 PRO A O 1
ATOM 631 N N . GLN A 1 79 ? 3.128 7.052 -18.767 1.00 52.75 79 GLN A N 1
ATOM 632 C CA . GLN A 1 79 ? 3.457 7.794 -19.994 1.00 52.75 79 GLN A CA 1
ATOM 633 C C . GLN A 1 79 ? 4.837 8.435 -19.891 1.00 52.75 79 GLN A C 1
ATOM 635 O O . GLN A 1 79 ? 5.182 8.890 -18.776 1.00 52.75 79 GLN A O 1
#

Foldseek 3Di:
DDPPPPPPPPDVVVPDDDDPLLVLLVVLLVVLVVCCVVPPPVSVVVSVVVLVVVCVVDPPVSSVSSVVSNPDDPSDDDD

Secondary structure (DSSP, 8-state):
-----------GGGT----HHHHHHHHHHHHHHHHHHHHTTHHHHHHHHHHHHHHTTS-HHHHHHHHHHTT--TTS---